Protein AF-A0A136LEQ3-F1 (afdb_monomer_lite)

Foldseek 3Di:
DEAEAADDDPPDDPVRNVVRVVVVVVCVVVVHLYQYEHEAAEDAPPDDDDVVLVVLLVLCPDPPSVVVCSQQRRYAYPQLQVQLVVQCVPDPDNPDSYHTNVSSNVSDDPCCRPVPDPPPPVVVPPVVPPVPPPPPPPPPDDPPDDDDDDD

Structure (mmCIF, N/CA/C/O backbone):
data_AF-A0A136LEQ3-F1
#
_entry.id   AF-A0A136LEQ3-F1
#
loop_
_atom_site.group_PDB
_atom_site.id
_atom_site.type_symbol
_atom_site.label_atom_id
_atom_site.label_alt_id
_atom_site.label_comp_id
_atom_site.label_asym_id
_atom_site.label_entity_id
_atom_site.label_seq_id
_atom_site.pdbx_PDB_ins_code
_atom_site.Cartn_x
_atom_site.Cartn_y
_atom_site.Cartn_z
_atom_site.occupancy
_atom_site.B_iso_or_equiv
_atom_site.auth_seq_id
_atom_site.auth_comp_id
_atom_site.auth_asym_id
_atom_site.auth_atom_id
_atom_site.pdbx_PDB_model_num
ATOM 1 N N . MET A 1 1 ? -11.988 -7.173 8.647 1.00 85.12 1 MET A N 1
ATOM 2 C CA . MET A 1 1 ? -11.879 -7.498 7.205 1.00 85.12 1 MET A CA 1
ATOM 3 C C . MET A 1 1 ? -11.016 -6.447 6.523 1.00 85.12 1 MET A C 1
ATOM 5 O O . MET A 1 1 ? -11.161 -5.274 6.848 1.00 85.12 1 MET A O 1
ATOM 9 N N . VAL A 1 2 ? -10.148 -6.849 5.592 1.00 87.69 2 VAL A N 1
ATOM 10 C CA . VAL A 1 2 ? -9.280 -5.938 4.826 1.00 87.69 2 VAL A CA 1
ATOM 11 C C . VAL A 1 2 ? -9.657 -5.991 3.357 1.00 87.69 2 VAL A C 1
ATOM 13 O O . VAL A 1 2 ? -9.858 -7.075 2.818 1.00 87.69 2 VAL A O 1
ATOM 16 N N . MET A 1 3 ? -9.714 -4.833 2.707 1.00 91.25 3 MET A N 1
ATOM 17 C CA . MET A 1 3 ? -9.931 -4.724 1.269 1.00 91.25 3 MET A CA 1
ATOM 18 C C . MET A 1 3 ? -8.720 -4.072 0.605 1.00 91.25 3 MET A C 1
ATOM 20 O O . MET A 1 3 ? -8.271 -3.002 1.018 1.00 91.25 3 MET A O 1
ATOM 24 N N . MET A 1 4 ? -8.225 -4.689 -0.467 1.00 90.94 4 MET A N 1
ATOM 25 C CA . MET A 1 4 ? -7.179 -4.111 -1.308 1.00 90.94 4 MET A CA 1
ATOM 26 C C . MET A 1 4 ? -7.788 -3.304 -2.456 1.00 90.94 4 MET A C 1
ATOM 28 O O . MET A 1 4 ? -8.526 -3.830 -3.293 1.00 90.94 4 MET A O 1
ATOM 32 N N . SER A 1 5 ? -7.415 -2.031 -2.521 1.00 91.38 5 SER A N 1
ATOM 33 C CA . SER A 1 5 ? -7.792 -1.091 -3.572 1.00 91.38 5 SER A CA 1
ATOM 34 C C . SER A 1 5 ? -6.558 -0.399 -4.158 1.00 91.38 5 SER A C 1
ATOM 36 O O . SER A 1 5 ? -5.422 -0.655 -3.753 1.00 91.38 5 SER A O 1
ATOM 38 N N . SER A 1 6 ? -6.765 0.472 -5.144 1.00 89.62 6 SER A N 1
ATOM 39 C CA . SER A 1 6 ? -5.704 1.130 -5.897 1.00 89.62 6 SER A CA 1
ATOM 40 C C . SER A 1 6 ? -5.670 2.640 -5.657 1.00 89.62 6 SER A C 1
ATOM 42 O O . SER A 1 6 ? -6.695 3.329 -5.618 1.00 89.62 6 SER A O 1
ATOM 44 N N . ALA A 1 7 ? -4.462 3.177 -5.485 1.00 87.31 7 ALA A N 1
ATOM 45 C CA . ALA A 1 7 ? -4.252 4.617 -5.423 1.00 87.31 7 ALA A CA 1
ATOM 46 C C . ALA A 1 7 ? -4.507 5.264 -6.796 1.00 87.31 7 ALA A C 1
ATOM 48 O O . ALA A 1 7 ? -4.105 4.729 -7.827 1.00 87.31 7 ALA A O 1
ATOM 49 N N . ARG A 1 8 ? -5.129 6.451 -6.806 1.00 84.69 8 ARG A N 1
ATOM 50 C CA . ARG A 1 8 ? -5.377 7.215 -8.034 1.00 84.69 8 ARG A CA 1
ATOM 51 C C . ARG A 1 8 ? -4.050 7.644 -8.652 1.00 84.69 8 ARG A C 1
ATOM 53 O O . ARG A 1 8 ? -3.416 8.585 -8.175 1.00 84.69 8 ARG A O 1
ATOM 60 N N . ALA A 1 9 ? -3.651 6.943 -9.703 1.00 82.88 9 ALA A N 1
ATOM 61 C CA . ALA A 1 9 ? -2.406 7.167 -10.407 1.00 82.88 9 ALA A CA 1
ATOM 62 C C . ALA A 1 9 ? -2.678 7.479 -11.880 1.00 82.88 9 ALA A C 1
ATOM 64 O O . ALA A 1 9 ? -3.475 6.770 -12.489 1.00 82.88 9 ALA A O 1
ATOM 65 N N . PRO 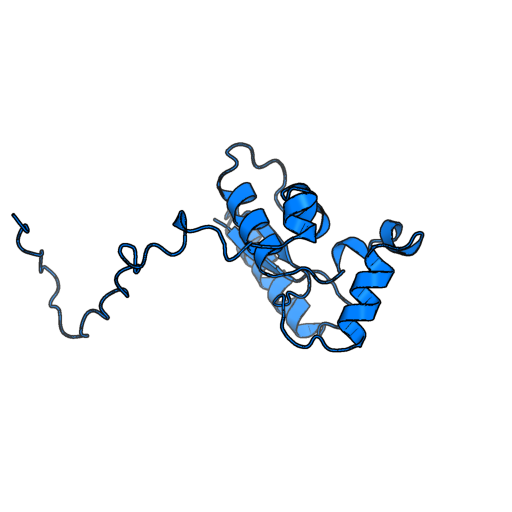A 1 10 ? -2.012 8.480 -12.481 1.00 79.62 10 PRO A N 1
ATOM 66 C CA . PRO A 1 10 ? -2.270 8.852 -13.873 1.00 79.62 10 PRO A CA 1
ATOM 67 C C . PRO A 1 10 ? -1.852 7.767 -14.879 1.00 79.62 10 PRO A C 1
ATOM 69 O O . PRO A 1 10 ? -2.301 7.777 -16.014 1.00 79.62 10 PRO A O 1
ATOM 72 N N . TRP A 1 11 ? -1.012 6.818 -14.466 1.00 79.75 11 TRP A N 1
ATOM 73 C CA . TRP A 1 11 ? -0.540 5.698 -15.285 1.00 79.75 11 TRP A CA 1
ATOM 74 C C . TRP A 1 11 ? -1.348 4.403 -15.088 1.00 79.75 11 TRP A C 1
ATOM 76 O O . TRP A 1 11 ? -0.965 3.363 -15.621 1.00 79.75 11 TRP A O 1
ATOM 86 N N . ILE A 1 12 ? -2.416 4.427 -14.284 1.00 83.44 12 ILE A N 1
ATOM 87 C CA . ILE A 1 12 ? -3.341 3.298 -14.125 1.00 83.44 12 ILE A CA 1
ATOM 88 C C . ILE A 1 12 ? -4.615 3.620 -14.919 1.00 83.44 12 ILE A C 1
ATOM 90 O O . ILE A 1 12 ? -5.119 4.737 -14.789 1.00 83.44 12 ILE A O 1
ATOM 94 N N . PRO A 1 13 ? -5.158 2.675 -15.712 1.00 87.69 13 PRO A N 1
ATOM 95 C CA . PRO A 1 13 ? -6.390 2.898 -16.463 1.00 87.69 13 PRO A CA 1
ATOM 96 C C . PRO A 1 13 ? -7.544 3.365 -15.567 1.00 87.69 13 PRO A C 1
ATOM 98 O O . PRO A 1 13 ? -7.775 2.811 -14.488 1.00 87.69 13 PRO A O 1
ATOM 101 N N . GLY A 1 14 ? -8.288 4.373 -16.027 1.00 88.75 14 GLY A N 1
ATOM 102 C CA . GLY A 1 14 ? -9.408 4.951 -15.280 1.00 88.75 14 GLY A CA 1
ATOM 103 C C . GLY A 1 14 ? -10.503 3.932 -14.967 1.00 88.75 14 GLY A C 1
ATOM 104 O O . GLY A 1 14 ? -11.013 3.923 -13.850 1.00 88.75 14 GLY A O 1
ATOM 105 N N . ASP A 1 15 ? -10.791 3.023 -15.900 1.00 91.44 15 ASP A N 1
ATOM 106 C CA . ASP A 1 15 ? -11.804 1.975 -15.723 1.00 91.44 15 ASP A CA 1
ATOM 107 C C . ASP A 1 15 ? -11.426 0.990 -14.615 1.00 91.44 15 ASP A C 1
ATOM 109 O O . ASP A 1 15 ? -12.264 0.608 -13.799 1.00 91.44 15 ASP A O 1
ATOM 113 N N . TYR A 1 16 ? -10.137 0.657 -14.508 1.00 89.06 16 TYR A N 1
ATOM 114 C CA . TYR A 1 16 ? -9.626 -0.171 -13.418 1.00 89.06 16 TYR A CA 1
ATOM 115 C C . TYR A 1 16 ? -9.790 0.527 -12.060 1.00 89.06 16 TYR A C 1
ATOM 117 O O . TYR A 1 16 ? -10.226 -0.092 -11.086 1.00 89.06 16 TYR A O 1
ATOM 125 N N . LEU A 1 17 ? -9.482 1.827 -11.984 1.00 91.19 17 LEU A N 1
ATOM 126 C CA . LEU A 1 17 ? -9.688 2.610 -10.761 1.00 91.19 17 LEU A CA 1
ATOM 127 C C . LEU A 1 17 ? -11.175 2.722 -10.409 1.00 91.19 17 LEU A C 1
ATOM 129 O O . LEU A 1 17 ? -11.537 2.569 -9.243 1.00 91.19 17 LEU A O 1
ATOM 133 N N . LYS A 1 18 ? -12.032 2.941 -11.411 1.00 93.56 18 LYS A N 1
ATOM 134 C CA . LYS A 1 18 ? -13.484 3.030 -11.245 1.00 93.56 18 LYS A CA 1
ATOM 135 C C . LYS A 1 18 ? -14.047 1.734 -10.667 1.00 93.56 18 LYS A C 1
ATOM 137 O O . LYS A 1 18 ? -14.734 1.799 -9.655 1.00 93.56 18 LYS A O 1
ATOM 142 N N . ALA A 1 19 ? -13.673 0.582 -11.223 1.00 93.50 19 ALA A N 1
ATOM 143 C CA . ALA A 1 19 ? -14.101 -0.722 -10.717 1.00 93.50 19 ALA A CA 1
ATOM 144 C C . ALA A 1 19 ? -13.663 -0.956 -9.258 1.00 93.50 19 ALA A C 1
ATOM 146 O O . ALA A 1 19 ? -14.439 -1.442 -8.434 1.00 93.50 19 ALA A O 1
ATOM 147 N N . LYS A 1 20 ? -12.432 -0.563 -8.894 1.00 93.31 20 LYS A N 1
ATOM 148 C CA . LYS A 1 20 ? -11.954 -0.671 -7.505 1.00 93.31 20 LYS A CA 1
ATOM 149 C C . LYS A 1 20 ? -12.725 0.242 -6.549 1.00 93.31 20 LYS A C 1
ATOM 151 O O . LYS A 1 20 ? -13.057 -0.193 -5.450 1.00 93.31 20 LYS A O 1
ATOM 156 N N . TYR A 1 21 ? -13.045 1.468 -6.955 1.00 93.12 21 TYR A N 1
ATOM 157 C CA . TYR A 1 21 ? -13.824 2.401 -6.131 1.00 93.12 21 TYR A CA 1
ATOM 158 C C . TYR A 1 21 ? -15.300 2.029 -6.035 1.00 93.12 21 TYR A C 1
ATOM 160 O O . TYR A 1 21 ? -15.909 2.232 -4.988 1.00 93.12 21 TYR A O 1
ATOM 168 N N . GLU A 1 22 ? -15.866 1.439 -7.081 1.00 94.44 22 GLU A N 1
ATOM 169 C CA . GLU A 1 22 ? -17.219 0.894 -7.040 1.00 94.44 22 GLU A CA 1
ATOM 170 C C . GLU A 1 22 ? -17.319 -0.253 -6.031 1.00 94.44 22 GLU A C 1
ATOM 172 O O . GLU A 1 22 ? -18.239 -0.268 -5.216 1.00 94.44 22 GLU A O 1
ATOM 177 N N . ALA A 1 23 ? -16.322 -1.141 -5.987 1.00 92.44 23 ALA A N 1
ATOM 178 C CA . ALA A 1 23 ? -16.247 -2.183 -4.968 1.00 92.44 23 ALA A CA 1
ATOM 179 C C . ALA A 1 23 ? -16.091 -1.607 -3.544 1.00 92.44 23 ALA A C 1
ATOM 181 O O . ALA A 1 23 ? -16.730 -2.100 -2.616 1.00 92.44 23 ALA A O 1
ATOM 182 N N . GLU A 1 24 ? -15.302 -0.540 -3.354 1.00 93.31 24 GLU A N 1
ATOM 183 C CA . GLU A 1 24 ? -15.219 0.152 -2.054 1.00 93.31 24 GLU A CA 1
ATOM 184 C C . GLU A 1 24 ? -16.587 0.711 -1.633 1.00 93.31 24 GLU A C 1
ATOM 186 O O . GLU A 1 24 ? -17.021 0.534 -0.494 1.00 93.31 24 GLU A O 1
ATOM 191 N N . HIS A 1 25 ? -17.287 1.364 -2.565 1.00 93.00 25 HIS A N 1
ATOM 192 C CA . HIS A 1 25 ? -18.615 1.917 -2.324 1.00 93.00 25 HIS A CA 1
ATOM 193 C C . HIS A 1 25 ? -19.643 0.812 -2.046 1.00 93.00 25 HIS A C 1
ATOM 195 O O . HIS A 1 25 ? -20.529 0.980 -1.207 1.00 93.00 25 HIS A O 1
ATOM 201 N N . TYR A 1 26 ? -19.529 -0.328 -2.727 1.00 93.56 26 TYR A N 1
ATOM 202 C CA . TYR A 1 26 ? -20.371 -1.491 -2.487 1.00 93.56 26 TYR A CA 1
ATOM 203 C C . TYR A 1 26 ? -20.192 -2.016 -1.059 1.00 93.56 26 TYR A C 1
ATOM 205 O O . TYR A 1 26 ? -21.188 -2.163 -0.354 1.00 93.56 26 TYR A O 1
ATOM 213 N N . LEU A 1 27 ? -18.947 -2.196 -0.593 1.00 91.38 27 LEU A N 1
ATOM 214 C CA . LEU A 1 27 ? -18.662 -2.612 0.788 1.00 91.38 27 LEU A CA 1
ATOM 215 C C . LEU A 1 27 ? -19.221 -1.632 1.827 1.00 91.38 27 LEU A C 1
ATOM 217 O O . LEU A 1 27 ? -19.788 -2.057 2.835 1.00 91.38 27 LEU A O 1
ATOM 221 N N . ALA A 1 28 ? -19.102 -0.329 1.564 1.00 90.00 28 ALA A N 1
ATOM 222 C CA . ALA A 1 28 ? -19.679 0.695 2.427 1.00 90.00 28 ALA A CA 1
ATOM 223 C C . ALA A 1 28 ? -21.216 0.607 2.472 1.00 90.00 28 ALA A C 1
ATOM 225 O O . ALA A 1 28 ? -21.808 0.739 3.542 1.00 90.00 28 ALA A O 1
ATOM 226 N N . ARG A 1 29 ? -21.866 0.338 1.329 1.00 91.50 29 ARG A N 1
ATOM 227 C CA . ARG A 1 29 ? -23.331 0.234 1.217 1.00 91.50 29 ARG A CA 1
ATOM 228 C C . ARG A 1 29 ? -23.898 -0.967 1.972 1.00 91.50 29 ARG A C 1
ATOM 230 O O . ARG A 1 29 ? -24.957 -0.845 2.575 1.00 91.50 29 ARG A O 1
ATOM 237 N N . ILE A 1 30 ? -23.196 -2.098 1.972 1.00 93.75 30 ILE A N 1
ATOM 238 C CA . ILE A 1 30 ? -23.602 -3.296 2.728 1.00 93.75 30 ILE A CA 1
ATOM 239 C C . ILE A 1 30 ? -23.251 -3.213 4.226 1.00 93.75 30 ILE A C 1
ATOM 241 O O . ILE A 1 30 ? -23.420 -4.187 4.952 1.00 93.75 30 ILE A O 1
ATOM 245 N N . GLY A 1 31 ? -22.755 -2.064 4.703 1.00 87.94 31 GLY A N 1
ATOM 246 C CA . GLY A 1 31 ? -22.479 -1.819 6.120 1.00 87.94 31 GLY A CA 1
ATOM 247 C C . GLY A 1 31 ? -21.247 -2.545 6.668 1.00 87.94 31 GLY A C 1
ATOM 248 O O . GLY A 1 31 ? -21.038 -2.565 7.884 1.00 87.94 31 GLY A O 1
ATOM 249 N N . LEU A 1 32 ? -20.406 -3.130 5.807 1.00 87.38 32 LEU A N 1
ATOM 250 C CA . LEU A 1 32 ? -19.193 -3.810 6.249 1.00 87.38 32 LEU A CA 1
ATOM 251 C C . LEU A 1 32 ? -18.127 -2.789 6.657 1.00 87.38 32 LEU A C 1
ATOM 253 O O . LEU A 1 32 ? -17.633 -1.999 5.852 1.00 87.38 32 LEU A O 1
ATOM 257 N N . LYS A 1 33 ? -17.707 -2.852 7.924 1.00 86.06 33 LYS A N 1
ATOM 258 C CA . LYS A 1 33 ? -16.551 -2.102 8.429 1.00 86.06 33 LYS A CA 1
ATOM 259 C C . LYS A 1 33 ? -15.263 -2.775 7.946 1.00 86.06 33 LYS A C 1
ATOM 261 O O . LYS A 1 33 ? -14.688 -3.620 8.634 1.00 86.06 33 LYS A O 1
ATOM 266 N N . SER A 1 34 ? -14.835 -2.435 6.733 1.00 87.62 34 SER A N 1
ATOM 267 C CA . SER A 1 34 ? -13.584 -2.923 6.145 1.00 87.62 34 SER A CA 1
ATOM 268 C C . SER A 1 34 ? -12.464 -1.890 6.231 1.00 87.62 34 SER A C 1
ATOM 270 O O . SER A 1 34 ? -12.679 -0.711 5.951 1.00 87.62 34 SER A O 1
ATOM 272 N N . THR A 1 35 ? -11.251 -2.349 6.521 1.00 90.88 35 THR A N 1
ATOM 273 C CA . THR A 1 35 ? -10.031 -1.548 6.397 1.00 90.88 35 THR A CA 1
ATOM 274 C C . THR A 1 35 ? -9.617 -1.507 4.929 1.00 90.88 35 THR A C 1
ATOM 276 O O . THR A 1 35 ? -9.245 -2.537 4.363 1.00 90.88 35 THR A O 1
ATOM 279 N N . ILE A 1 36 ? -9.690 -0.341 4.291 1.00 92.44 36 ILE A N 1
ATOM 280 C CA . ILE A 1 36 ? -9.380 -0.188 2.866 1.00 92.44 36 ILE A CA 1
ATOM 281 C C . ILE A 1 36 ? -7.918 0.220 2.711 1.00 92.44 36 ILE A C 1
ATOM 283 O O . ILE A 1 36 ? -7.487 1.270 3.190 1.00 92.44 36 ILE A O 1
ATOM 287 N N . ILE A 1 37 ? -7.149 -0.586 1.990 1.00 92.44 37 ILE A N 1
ATOM 288 C CA . ILE A 1 37 ? -5.745 -0.313 1.694 1.00 92.44 37 ILE A CA 1
ATOM 289 C C . ILE A 1 37 ? -5.643 0.096 0.229 1.00 92.44 37 ILE A C 1
ATOM 291 O O . ILE A 1 37 ? -5.712 -0.738 -0.671 1.00 92.44 37 ILE A O 1
ATOM 295 N N . ARG A 1 38 ? -5.468 1.397 -0.018 1.00 91.56 38 ARG A N 1
ATOM 296 C CA . ARG A 1 38 ? -5.231 1.958 -1.354 1.00 91.56 38 ARG A CA 1
ATOM 297 C C . ARG A 1 38 ? -3.743 1.882 -1.666 1.00 91.56 38 ARG A C 1
ATOM 299 O O . ARG A 1 38 ? -2.982 2.829 -1.434 1.00 91.56 38 ARG A O 1
ATOM 306 N N . ALA A 1 39 ? -3.325 0.721 -2.156 1.00 84.75 39 ALA A N 1
ATOM 307 C CA . ALA A 1 39 ? -1.935 0.461 -2.487 1.00 84.75 39 ALA A CA 1
ATOM 308 C C . ALA A 1 39 ? -1.552 1.135 -3.823 1.00 84.75 39 ALA A C 1
ATOM 310 O O . ALA A 1 39 ? -2.347 1.146 -4.771 1.00 84.75 39 ALA A O 1
ATOM 311 N N . PRO A 1 40 ? -0.344 1.722 -3.921 1.00 84.06 40 PRO A N 1
ATOM 312 C CA . PRO A 1 40 ? 0.211 2.157 -5.196 1.00 84.06 40 PRO A CA 1
ATOM 313 C C . PRO A 1 40 ? 0.707 0.934 -5.981 1.00 84.06 40 PRO A C 1
ATOM 315 O O . PRO A 1 40 ? 0.626 -0.198 -5.506 1.00 84.06 40 PRO A O 1
ATOM 318 N N . ILE A 1 41 ? 1.283 1.162 -7.163 1.00 84.75 41 ILE A N 1
ATOM 319 C CA . ILE A 1 41 ? 1.941 0.090 -7.919 1.00 84.75 41 ILE A CA 1
ATOM 320 C C . ILE A 1 41 ? 2.989 -0.601 -7.046 1.00 84.75 41 ILE A C 1
ATOM 322 O O . ILE A 1 41 ? 3.884 0.047 -6.489 1.00 84.75 41 ILE A O 1
ATOM 326 N N . ALA A 1 42 ? 2.855 -1.920 -6.947 1.00 86.44 42 ALA A N 1
ATOM 327 C CA . ALA A 1 42 ? 3.783 -2.774 -6.240 1.00 86.44 42 ALA A CA 1
ATOM 328 C C . ALA A 1 42 ? 4.899 -3.247 -7.182 1.00 86.44 42 ALA A C 1
ATOM 330 O O . ALA A 1 42 ? 4.668 -3.437 -8.374 1.00 86.44 42 ALA A O 1
ATOM 331 N N . TYR A 1 43 ? 6.106 -3.442 -6.659 1.00 83.19 43 TYR A N 1
ATOM 332 C CA . TYR A 1 43 ? 7.201 -4.071 -7.401 1.00 83.19 43 TYR A CA 1
ATOM 333 C C . TYR A 1 43 ? 7.961 -5.067 -6.521 1.00 83.19 43 TYR A C 1
ATOM 335 O O . TYR A 1 43 ? 8.023 -4.910 -5.298 1.00 83.19 43 TYR A O 1
ATOM 343 N N . VAL A 1 44 ? 8.594 -6.064 -7.134 1.00 83.00 44 VAL A N 1
ATOM 344 C CA . VAL A 1 44 ? 9.467 -7.009 -6.428 1.00 83.00 44 VAL A CA 1
ATOM 345 C C . VAL A 1 44 ? 10.893 -6.451 -6.372 1.00 83.00 44 VAL A C 1
ATOM 347 O O . VAL A 1 44 ? 11.401 -5.855 -7.328 1.00 83.00 44 VAL A O 1
ATOM 350 N N . ARG A 1 45 ? 11.554 -6.554 -5.214 1.00 76.06 45 ARG A N 1
ATOM 351 C CA . ARG A 1 45 ? 12.959 -6.137 -5.077 1.00 76.06 45 ARG A CA 1
ATOM 352 C C . ARG A 1 45 ? 13.859 -7.156 -5.779 1.00 76.06 45 ARG A C 1
ATOM 354 O O . ARG A 1 45 ? 13.659 -8.345 -5.611 1.00 76.06 45 ARG A O 1
ATOM 361 N N . GLY A 1 46 ? 14.856 -6.684 -6.526 1.00 74.19 46 GLY A N 1
ATOM 362 C CA . GLY A 1 46 ? 15.768 -7.543 -7.294 1.00 74.19 46 GLY A CA 1
ATOM 363 C C . GLY A 1 46 ? 15.332 -7.785 -8.741 1.00 74.19 46 GLY A C 1
ATOM 364 O O . GLY A 1 46 ? 16.178 -8.056 -9.582 1.00 74.19 46 GLY A O 1
ATOM 365 N N . GLU A 1 47 ? 14.054 -7.582 -9.066 1.00 77.00 47 GLU A N 1
ATOM 366 C CA . GLU A 1 47 ? 13.551 -7.728 -10.434 1.00 77.00 47 GLU A CA 1
ATOM 367 C C . GLU A 1 47 ? 13.851 -6.479 -11.296 1.00 77.00 47 GLU A C 1
ATOM 369 O O . GLU A 1 47 ? 13.824 -5.344 -10.782 1.00 77.00 47 GLU A O 1
ATOM 374 N N . PRO A 1 48 ? 14.142 -6.634 -12.607 1.00 69.69 48 PRO A N 1
ATOM 375 C CA . PRO A 1 48 ? 14.311 -5.509 -13.522 1.00 69.69 48 PRO A CA 1
ATOM 376 C C . PRO A 1 48 ? 13.046 -4.642 -13.588 1.00 69.69 48 PRO A C 1
ATOM 378 O O . PRO A 1 48 ? 12.052 -4.950 -14.238 1.00 69.69 48 PRO A O 1
ATOM 381 N N . ARG A 1 49 ? 13.095 -3.489 -12.916 1.00 69.69 49 ARG A N 1
ATOM 382 C CA . ARG A 1 49 ? 12.020 -2.490 -12.963 1.00 69.69 49 ARG A CA 1
ATOM 383 C C . ARG A 1 49 ? 12.045 -1.739 -14.288 1.00 69.69 49 ARG A C 1
ATOM 385 O O . ARG A 1 49 ? 13.107 -1.265 -14.696 1.00 69.69 49 ARG A O 1
ATOM 392 N N . ARG A 1 50 ? 10.865 -1.495 -14.870 1.00 75.00 50 ARG A N 1
ATOM 393 C CA . ARG A 1 50 ? 10.716 -0.552 -15.990 1.00 75.00 50 ARG A CA 1
ATOM 394 C C . ARG A 1 50 ? 11.293 0.824 -15.605 1.00 75.00 50 ARG A C 1
ATOM 396 O O . ARG A 1 50 ? 11.088 1.267 -14.467 1.00 75.00 50 ARG A O 1
ATOM 403 N N . PRO A 1 51 ? 11.977 1.525 -16.525 1.00 70.19 51 PRO A N 1
ATOM 404 C CA . PRO A 1 51 ? 12.677 2.780 -16.230 1.00 70.19 51 PRO A CA 1
ATOM 405 C C . PRO A 1 51 ? 11.742 3.866 -15.677 1.00 70.19 51 PRO A C 1
ATOM 407 O O . PRO A 1 51 ? 12.116 4.588 -14.753 1.00 70.19 51 PRO A O 1
ATOM 410 N N . LEU A 1 52 ? 10.488 3.906 -16.140 1.00 71.50 52 LEU A N 1
ATOM 411 C CA . LEU A 1 52 ? 9.462 4.823 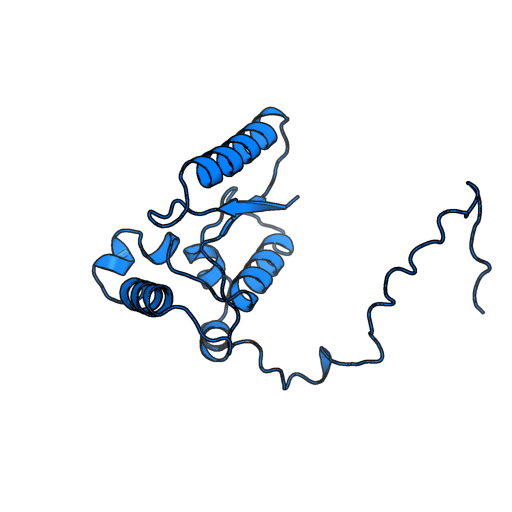-15.632 1.00 71.50 52 LEU A CA 1
ATOM 412 C C . LEU A 1 52 ? 9.219 4.662 -14.122 1.00 71.50 52 LEU A C 1
ATOM 414 O O . LEU A 1 52 ? 9.137 5.652 -13.400 1.00 71.50 52 LEU A O 1
ATOM 418 N N . TYR A 1 53 ? 9.176 3.430 -13.606 1.00 69.12 53 TYR A N 1
ATOM 419 C CA . TYR A 1 53 ? 8.962 3.198 -12.173 1.00 69.12 53 TYR A CA 1
ATOM 420 C C . TYR A 1 53 ? 10.149 3.652 -11.323 1.00 69.12 53 TYR A C 1
ATOM 422 O O . TYR A 1 53 ? 9.953 4.099 -10.191 1.00 69.12 53 TYR A O 1
ATOM 430 N N . ARG A 1 54 ? 11.373 3.583 -11.866 1.00 70.38 54 ARG A N 1
ATOM 431 C CA . ARG A 1 54 ? 12.571 4.110 -11.196 1.00 70.38 54 ARG A CA 1
ATOM 432 C C . ARG A 1 54 ? 12.486 5.628 -11.067 1.00 70.38 54 ARG A C 1
ATOM 434 O O . ARG A 1 54 ? 12.657 6.132 -9.958 1.00 70.38 54 ARG A O 1
ATOM 441 N N . LEU A 1 55 ? 12.118 6.323 -12.144 1.00 70.56 55 LEU A N 1
ATOM 442 C CA . LEU A 1 55 ? 11.935 7.776 -12.132 1.00 70.56 55 LEU A CA 1
ATOM 443 C C . LEU A 1 55 ? 10.866 8.196 -11.120 1.00 70.56 55 LEU A C 1
ATOM 445 O O . LEU A 1 55 ? 11.152 8.997 -10.237 1.00 70.56 55 LEU A O 1
ATOM 449 N N . VA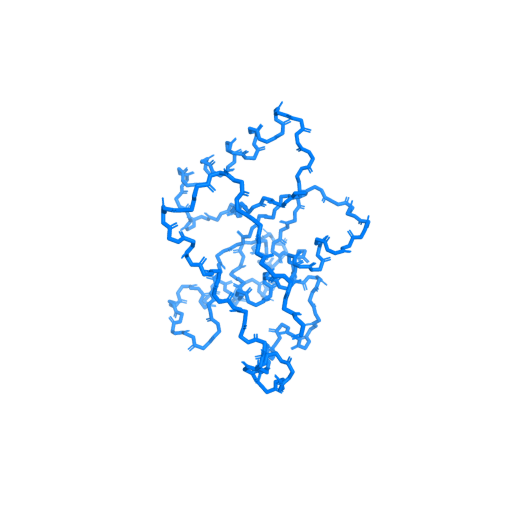L A 1 56 ? 9.671 7.600 -11.157 1.00 69.19 56 VAL A N 1
ATOM 450 C CA . VAL A 1 56 ? 8.587 7.960 -10.222 1.00 69.19 56 VAL A CA 1
ATOM 451 C C . VAL A 1 56 ? 8.978 7.694 -8.764 1.00 69.19 56 VAL A C 1
ATOM 453 O O . VAL A 1 56 ? 8.654 8.489 -7.880 1.00 69.19 56 VAL A O 1
ATOM 456 N N . SER A 1 57 ? 9.707 6.607 -8.490 1.00 65.81 57 SER A N 1
ATOM 457 C CA . SER A 1 57 ? 10.205 6.332 -7.137 1.00 65.81 57 SER A CA 1
ATOM 458 C C . SER A 1 57 ? 11.218 7.378 -6.653 1.00 65.81 57 SER A C 1
ATOM 460 O O . SER A 1 57 ? 11.223 7.716 -5.469 1.00 65.81 57 SER A O 1
ATOM 462 N N . LEU A 1 58 ? 12.023 7.927 -7.568 1.00 68.81 58 LEU A N 1
ATOM 463 C CA . LEU A 1 58 ? 12.990 8.984 -7.289 1.00 68.81 58 LEU A CA 1
ATOM 464 C C . LEU A 1 58 ? 12.276 10.322 -7.043 1.00 68.81 58 LEU A C 1
ATOM 466 O O . LEU A 1 58 ? 12.491 10.956 -6.011 1.00 68.81 58 LEU A O 1
ATOM 470 N N . PHE A 1 59 ? 11.342 10.695 -7.924 1.00 64.75 59 PHE A N 1
ATOM 471 C CA . PHE A 1 59 ? 10.539 11.917 -7.797 1.00 64.75 59 PHE A CA 1
ATOM 472 C C . PHE A 1 59 ? 9.642 11.916 -6.553 1.00 64.75 59 PHE A C 1
ATOM 474 O O . PHE A 1 59 ? 9.398 12.969 -5.970 1.00 64.75 59 PHE A O 1
ATOM 481 N N . GLY A 1 60 ? 9.206 10.746 -6.076 1.00 62.84 60 GLY A N 1
ATOM 482 C CA . GLY A 1 60 ? 8.470 10.626 -4.814 1.00 62.84 60 GLY A CA 1
ATOM 483 C C . GLY A 1 60 ? 9.274 11.015 -3.563 1.00 62.84 60 GLY A C 1
ATOM 484 O O . GLY A 1 60 ? 8.664 11.303 -2.529 1.00 62.84 60 GLY A O 1
ATOM 485 N N . ASN A 1 61 ? 10.611 11.041 -3.646 1.00 65.25 61 ASN A N 1
ATOM 486 C CA . ASN A 1 61 ? 11.513 11.390 -2.542 1.00 65.25 61 ASN A CA 1
ATOM 487 C C . ASN A 1 61 ? 12.091 12.814 -2.641 1.00 65.25 61 ASN A C 1
ATOM 489 O O . ASN A 1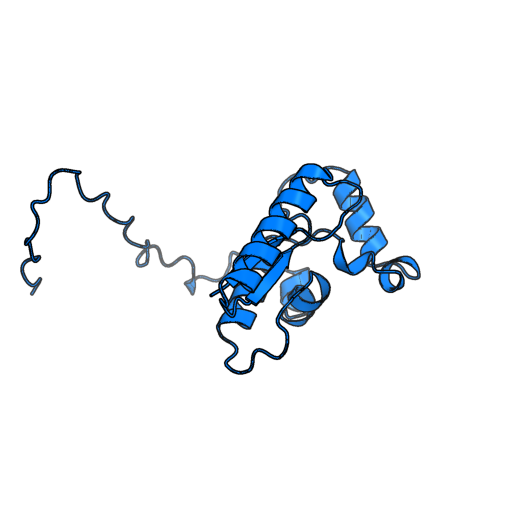 61 ? 12.628 13.302 -1.649 1.00 65.25 61 ASN A O 1
ATOM 493 N N . ILE A 1 62 ? 11.969 13.488 -3.790 1.00 70.94 62 ILE A N 1
ATOM 494 C CA . ILE A 1 62 ? 12.539 14.824 -4.027 1.00 70.94 62 ILE A CA 1
ATOM 495 C C . ILE A 1 62 ? 11.470 15.906 -3.735 1.00 70.94 62 ILE A C 1
ATOM 497 O O . ILE A 1 62 ? 10.370 15.848 -4.297 1.00 70.94 62 ILE A O 1
ATOM 501 N N . PRO A 1 63 ? 11.728 16.889 -2.848 1.00 59.38 63 PRO A N 1
ATOM 502 C CA . PRO A 1 63 ? 10.880 18.082 -2.717 1.00 59.38 63 PRO A CA 1
ATOM 503 C C . PRO A 1 63 ? 10.927 18.913 -4.015 1.00 59.38 63 PRO A C 1
ATOM 505 O O . PRO A 1 63 ? 12.002 18.997 -4.605 1.00 59.38 63 PRO A O 1
ATOM 508 N N . PRO A 1 64 ? 9.831 19.544 -4.488 1.00 68.31 64 PRO A N 1
ATOM 509 C CA . PRO A 1 64 ? 8.516 19.736 -3.852 1.00 68.31 64 PRO A CA 1
ATOM 510 C C . PRO A 1 64 ? 7.481 18.636 -4.158 1.00 68.31 64 PRO A C 1
ATOM 512 O O . PRO A 1 64 ? 6.420 18.582 -3.531 1.00 68.31 64 PRO A O 1
ATOM 515 N N . PHE A 1 65 ? 7.767 17.732 -5.098 1.00 63.06 65 PHE A N 1
ATOM 516 C CA . PHE A 1 65 ? 6.817 16.714 -5.563 1.00 63.06 65 PHE A CA 1
ATOM 517 C C . PHE A 1 65 ? 6.395 15.732 -4.460 1.00 63.06 65 PHE A C 1
ATOM 519 O O . PHE A 1 65 ? 5.243 15.292 -4.417 1.00 63.06 65 PHE A O 1
ATOM 526 N N . SER A 1 66 ? 7.286 15.436 -3.511 1.00 60.97 66 SER A N 1
ATOM 527 C CA . SER A 1 66 ? 6.967 14.608 -2.342 1.00 60.97 66 SER A CA 1
ATOM 528 C C . SER A 1 66 ? 5.858 15.200 -1.450 1.00 60.97 66 SER A C 1
ATOM 530 O O . SER A 1 66 ? 5.125 14.431 -0.816 1.00 60.97 66 SER A O 1
ATOM 532 N N . TRP A 1 67 ? 5.691 16.531 -1.437 1.00 64.75 67 TRP A N 1
ATOM 533 C CA . TRP A 1 67 ? 4.662 17.243 -0.666 1.00 64.75 67 TRP A CA 1
ATOM 534 C C . TRP A 1 67 ? 3.331 17.348 -1.424 1.00 64.75 67 TRP A C 1
ATOM 536 O O . TRP A 1 67 ? 2.272 17.142 -0.833 1.00 64.75 67 TRP A O 1
ATOM 546 N N . LEU A 1 68 ? 3.385 17.524 -2.747 1.00 67.25 68 LEU A N 1
ATOM 547 C CA . LEU A 1 68 ? 2.232 17.615 -3.664 1.00 67.25 68 LEU A CA 1
ATOM 548 C C . LEU A 1 68 ? 1.439 16.299 -3.840 1.00 67.25 68 LEU A C 1
ATOM 550 O O . LEU A 1 68 ? 0.649 16.149 -4.765 1.00 67.25 68 LEU A O 1
ATOM 554 N N . GLY A 1 69 ? 1.630 15.313 -2.961 1.00 65.50 69 GLY A N 1
ATOM 555 C CA . GLY A 1 69 ? 0.848 14.075 -2.956 1.00 65.50 69 GLY A CA 1
ATOM 556 C C . GLY A 1 69 ? 1.407 12.949 -3.826 1.00 65.50 69 GLY A C 1
ATOM 557 O O . GLY A 1 69 ? 0.900 11.828 -3.733 1.00 65.50 69 GLY A O 1
ATOM 558 N N . LEU A 1 70 ? 2.504 13.166 -4.565 1.00 70.81 70 LEU A N 1
ATOM 559 C CA . LEU A 1 70 ? 3.157 12.111 -5.358 1.00 70.81 70 LEU A CA 1
ATOM 560 C C . LEU A 1 70 ? 3.590 10.926 -4.480 1.00 70.81 70 LEU A C 1
ATOM 562 O O . LEU A 1 70 ? 3.542 9.773 -4.901 1.00 70.81 70 LEU A O 1
ATOM 566 N N . ARG A 1 71 ? 3.908 11.181 -3.204 1.00 72.25 71 ARG A N 1
ATOM 567 C CA . ARG A 1 71 ? 4.263 10.147 -2.222 1.00 72.25 71 ARG A CA 1
ATOM 568 C C . ARG A 1 71 ? 3.133 9.140 -1.954 1.00 72.25 71 ARG A C 1
ATOM 570 O O . ARG A 1 71 ? 3.423 8.009 -1.562 1.00 72.25 71 ARG A O 1
ATOM 577 N N . ARG A 1 72 ? 1.862 9.502 -2.180 1.00 75.81 72 ARG A N 1
ATOM 578 C CA . ARG A 1 72 ? 0.711 8.582 -2.044 1.00 75.81 72 ARG A CA 1
ATOM 579 C C . ARG A 1 72 ? 0.612 7.587 -3.200 1.00 75.81 72 ARG A C 1
ATOM 581 O O . ARG A 1 72 ? 0.055 6.512 -3.018 1.00 75.81 72 ARG A O 1
ATOM 588 N N . VAL A 1 73 ? 1.161 7.951 -4.356 1.00 77.00 73 VAL A N 1
ATOM 589 C CA . VAL A 1 73 ? 1.050 7.200 -5.613 1.00 77.00 73 VAL A CA 1
ATOM 590 C C . VAL A 1 73 ? 2.378 6.530 -5.990 1.00 77.00 73 VAL A C 1
ATOM 592 O O . VAL A 1 73 ? 2.405 5.586 -6.773 1.00 77.00 73 VAL A O 1
ATOM 595 N N . ALA A 1 74 ? 3.487 6.988 -5.404 1.00 78.94 74 ALA A N 1
ATOM 596 C CA . ALA A 1 74 ? 4.820 6.471 -5.668 1.00 78.94 74 ALA A CA 1
ATOM 597 C C . ALA A 1 74 ? 4.902 4.952 -5.416 1.00 78.94 74 ALA A C 1
ATOM 599 O O . ALA A 1 74 ? 4.441 4.507 -4.354 1.00 78.94 74 ALA A O 1
ATOM 600 N N . PRO A 1 75 ? 5.530 4.186 -6.333 1.00 82.62 75 PRO A N 1
ATOM 601 C CA . PRO A 1 75 ? 5.647 2.740 -6.226 1.00 82.62 75 PRO A CA 1
ATOM 602 C C . PRO A 1 75 ? 6.217 2.286 -4.882 1.00 82.62 75 PRO A C 1
ATOM 604 O O . PRO A 1 75 ? 7.066 2.957 -4.279 1.00 82.62 75 PRO A O 1
ATOM 607 N N . LEU A 1 76 ? 5.751 1.131 -4.419 1.00 86.06 76 LEU A N 1
ATOM 608 C CA . LEU A 1 76 ? 6.191 0.508 -3.176 1.00 86.06 76 LEU A CA 1
ATOM 609 C C . LEU A 1 76 ? 6.636 -0.927 -3.428 1.00 86.06 76 LEU A C 1
ATOM 611 O O . LEU A 1 76 ? 6.051 -1.605 -4.267 1.00 86.06 76 LEU A O 1
ATOM 615 N N . PRO A 1 77 ? 7.649 -1.421 -2.707 1.00 87.12 77 PRO A N 1
ATOM 616 C CA . PRO A 1 77 ? 8.020 -2.808 -2.845 1.00 87.12 77 PRO A CA 1
ATOM 617 C C . PRO A 1 77 ? 7.002 -3.700 -2.113 1.00 87.12 77 PRO A C 1
ATOM 619 O O . PRO A 1 77 ? 6.440 -3.299 -1.085 1.00 87.12 77 PRO A O 1
ATOM 622 N N . VAL A 1 78 ? 6.750 -4.897 -2.650 1.00 87.62 78 VAL A N 1
ATOM 623 C CA . VAL A 1 78 ? 5.720 -5.827 -2.142 1.00 87.62 78 VAL A CA 1
ATOM 624 C C . VAL A 1 78 ? 5.936 -6.169 -0.663 1.00 87.62 78 VAL A C 1
ATOM 626 O O . VAL A 1 78 ? 4.971 -6.193 0.095 1.00 87.62 78 VAL A O 1
ATOM 629 N N . ASP A 1 79 ? 7.186 -6.326 -0.214 1.00 87.25 79 ASP A N 1
ATOM 630 C CA . ASP A 1 79 ? 7.529 -6.612 1.188 1.00 87.25 79 ASP A CA 1
ATOM 631 C C . ASP A 1 79 ? 7.055 -5.518 2.154 1.00 87.25 79 ASP A C 1
ATOM 633 O O . ASP A 1 79 ? 6.544 -5.807 3.236 1.00 87.25 79 ASP A O 1
ATOM 637 N N . VAL A 1 80 ? 7.182 -4.251 1.754 1.00 88.81 80 VAL A N 1
ATOM 638 C CA . VAL A 1 80 ? 6.759 -3.103 2.572 1.00 88.81 80 VAL A CA 1
ATOM 639 C C . VAL A 1 80 ? 5.238 -3.021 2.626 1.00 88.81 80 VAL A C 1
ATOM 641 O O . VAL A 1 80 ? 4.685 -2.710 3.682 1.00 88.81 80 VAL A O 1
ATOM 644 N N . ILE A 1 81 ? 4.556 -3.321 1.516 1.00 90.12 81 ILE A N 1
ATOM 645 C CA . ILE A 1 81 ? 3.089 -3.375 1.475 1.00 90.12 81 ILE A CA 1
ATOM 646 C C . ILE A 1 81 ? 2.596 -4.499 2.383 1.00 90.12 81 ILE A C 1
ATOM 648 O O . ILE A 1 81 ? 1.808 -4.225 3.281 1.00 90.12 81 ILE A O 1
ATOM 652 N N . ALA A 1 82 ? 3.101 -5.721 2.204 1.00 89.81 82 ALA A N 1
ATOM 653 C CA . ALA A 1 82 ? 2.694 -6.889 2.979 1.00 89.81 82 ALA A CA 1
ATOM 654 C C . ALA A 1 82 ? 2.904 -6.673 4.483 1.00 89.81 82 ALA A C 1
ATOM 656 O O . ALA A 1 82 ? 1.978 -6.860 5.269 1.00 89.81 82 ALA A O 1
ATOM 657 N N . ARG A 1 83 ? 4.082 -6.181 4.892 1.00 89.19 83 ARG A N 1
ATOM 658 C CA . ARG A 1 83 ? 4.359 -5.890 6.306 1.00 89.19 83 ARG A CA 1
ATOM 659 C C . ARG A 1 83 ? 3.499 -4.751 6.847 1.00 89.19 83 ARG A C 1
ATOM 661 O O . ARG A 1 83 ? 3.037 -4.824 7.982 1.00 89.19 83 ARG A O 1
ATOM 668 N N . GLY A 1 84 ? 3.272 -3.709 6.047 1.00 90.00 84 GLY A N 1
ATOM 669 C CA . GLY A 1 84 ? 2.393 -2.602 6.421 1.00 90.00 84 GLY A CA 1
ATOM 670 C C . GLY A 1 84 ? 0.958 -3.077 6.648 1.00 90.00 84 GLY A C 1
ATOM 671 O O . GLY A 1 84 ? 0.378 -2.767 7.682 1.00 90.00 84 GLY A O 1
ATOM 672 N N . VAL A 1 85 ? 0.425 -3.882 5.723 1.00 90.38 85 VAL A N 1
ATOM 673 C CA . VAL A 1 85 ? -0.899 -4.514 5.828 1.00 90.38 85 VAL A CA 1
ATOM 674 C C . VAL A 1 85 ? -0.967 -5.381 7.083 1.00 90.38 85 VAL A C 1
ATOM 676 O O . VAL A 1 85 ? -1.853 -5.165 7.900 1.00 90.38 85 VAL A O 1
ATOM 679 N N . ALA A 1 86 ? 0.001 -6.281 7.284 1.00 90.69 86 ALA A N 1
ATOM 680 C 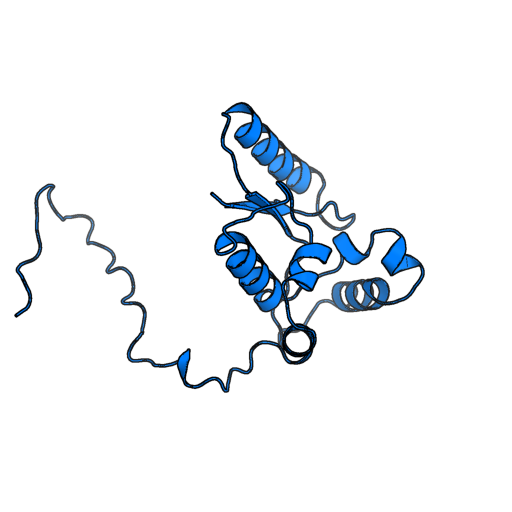CA . ALA A 1 86 ? 0.047 -7.172 8.443 1.00 90.69 86 ALA A CA 1
ATOM 681 C C . ALA A 1 86 ? 0.058 -6.400 9.775 1.00 90.69 86 ALA A C 1
ATOM 683 O O . ALA A 1 86 ? -0.687 -6.722 10.698 1.00 90.69 86 ALA A O 1
ATOM 684 N N . ARG A 1 87 ? 0.858 -5.331 9.874 1.00 90.00 87 ARG A N 1
ATOM 685 C CA . ARG A 1 87 ? 0.899 -4.481 11.074 1.00 90.00 87 ARG A CA 1
ATOM 686 C C . ARG A 1 87 ? -0.421 -3.743 11.299 1.00 90.00 87 ARG A C 1
ATOM 688 O O . ARG A 1 87 ? -0.871 -3.682 12.433 1.00 90.00 87 ARG A O 1
ATOM 695 N N . ILE A 1 88 ? -1.059 -3.235 10.243 1.00 89.62 88 ILE A N 1
ATOM 696 C CA . ILE A 1 88 ? -2.375 -2.580 10.338 1.00 89.62 88 ILE A CA 1
ATOM 697 C C . ILE A 1 88 ? -3.456 -3.572 10.784 1.00 89.62 88 ILE A C 1
ATOM 699 O O . ILE A 1 88 ? -4.332 -3.212 11.564 1.00 89.62 88 ILE A O 1
ATOM 703 N N . THR A 1 89 ? -3.406 -4.817 10.307 1.00 88.38 89 THR A N 1
ATOM 704 C CA . THR A 1 89 ? -4.393 -5.837 10.684 1.00 88.38 89 THR A CA 1
ATOM 705 C C . THR A 1 89 ? -4.245 -6.326 12.109 1.00 88.38 89 THR A C 1
ATOM 707 O O . THR A 1 89 ? -5.248 -6.657 12.732 1.00 88.38 89 THR A O 1
ATOM 710 N N . LEU A 1 90 ? -3.009 -6.383 12.605 1.00 88.12 90 LEU A N 1
ATOM 711 C CA . LEU A 1 90 ? -2.710 -6.795 13.973 1.00 88.12 90 LEU A CA 1
ATOM 712 C C . LEU A 1 90 ? -2.915 -5.660 14.983 1.00 88.12 90 LEU A C 1
ATOM 714 O O . LEU A 1 90 ? -2.990 -5.929 16.177 1.00 88.12 90 LEU A O 1
ATOM 718 N N . ASP A 1 91 ? -2.996 -4.406 14.531 1.00 86.12 91 ASP A N 1
ATOM 719 C CA . ASP A 1 91 ? -3.220 -3.260 15.407 1.00 86.12 91 ASP A CA 1
ATOM 720 C C . ASP A 1 91 ? -4.671 -3.261 15.932 1.00 86.12 91 ASP A C 1
ATOM 722 O O . ASP A 1 91 ? -5.612 -3.089 15.146 1.00 86.12 91 ASP A O 1
ATOM 726 N N . PRO A 1 92 ? -4.891 -3.422 17.254 1.00 75.56 92 PRO A N 1
ATOM 727 C CA . PRO A 1 92 ? -6.230 -3.409 17.837 1.00 75.56 92 PRO A CA 1
ATOM 728 C C . PRO A 1 92 ? -6.879 -2.019 17.777 1.00 75.56 92 PRO A C 1
ATOM 730 O O . PRO A 1 92 ? -8.094 -1.898 17.946 1.00 75.56 92 PRO A O 1
ATOM 733 N N . ARG A 1 93 ? -6.099 -0.954 17.541 1.00 77.12 93 ARG A N 1
ATOM 734 C CA . ARG A 1 93 ? -6.576 0.433 17.481 1.00 77.12 93 ARG A CA 1
ATOM 735 C C . ARG A 1 93 ? -6.469 0.975 16.062 1.00 77.12 93 ARG A C 1
ATOM 737 O O . ARG A 1 93 ? -5.727 1.915 15.778 1.00 77.12 93 ARG A O 1
ATOM 744 N N . GLN A 1 94 ? -7.280 0.419 15.166 1.00 77.06 94 GLN A N 1
ATOM 745 C CA . GLN A 1 94 ? -7.419 0.961 13.817 1.00 77.06 94 GLN A CA 1
ATOM 746 C C . GLN A 1 94 ? -8.035 2.363 13.874 1.00 77.06 94 GLN A C 1
ATOM 748 O O . GLN A 1 94 ? -9.225 2.545 14.116 1.00 77.06 94 GLN A O 1
ATOM 753 N N . THR A 1 95 ? -7.196 3.373 13.659 1.00 77.62 95 THR A N 1
ATOM 754 C CA . THR A 1 95 ? -7.588 4.787 13.735 1.00 77.62 95 THR A CA 1
ATOM 755 C C . THR A 1 95 ? -8.182 5.314 12.435 1.00 77.62 95 THR A C 1
ATOM 757 O O . THR A 1 95 ? -8.862 6.339 12.448 1.00 77.62 95 THR A O 1
ATOM 760 N N . LYS A 1 96 ? -7.916 4.658 11.298 1.00 85.88 96 LYS A N 1
ATOM 761 C CA . LYS A 1 96 ? -8.299 5.152 9.970 1.00 85.88 96 LYS A CA 1
ATOM 762 C C . LYS A 1 96 ? -9.017 4.074 9.157 1.00 85.88 96 LYS A C 1
ATOM 764 O O . LYS A 1 96 ? -8.560 2.938 9.140 1.00 85.88 96 LYS A O 1
ATOM 769 N N . PRO A 1 97 ? -10.081 4.423 8.414 1.00 87.25 97 PRO A N 1
ATOM 770 C CA . PRO A 1 97 ? -10.750 3.475 7.522 1.00 87.25 97 PRO A CA 1
ATOM 771 C C . PRO A 1 97 ? -9.975 3.241 6.217 1.00 87.25 97 PRO A C 1
ATOM 773 O O . PRO A 1 97 ? -10.096 2.179 5.614 1.00 87.25 97 PRO A O 1
ATOM 776 N N . ILE A 1 98 ? -9.181 4.224 5.772 1.00 90.81 98 ILE A N 1
ATOM 777 C CA . ILE A 1 98 ? -8.455 4.192 4.497 1.00 90.81 98 ILE A CA 1
ATOM 778 C C . ILE A 1 98 ? -6.968 4.443 4.746 1.00 90.81 98 ILE A C 1
ATO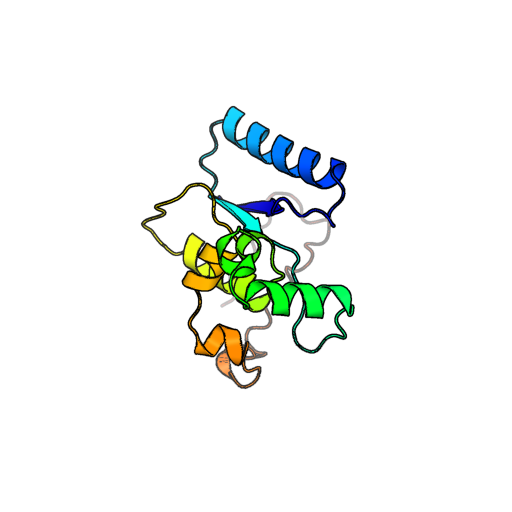M 780 O O . ILE A 1 98 ? -6.591 5.478 5.302 1.00 90.81 98 ILE A O 1
ATOM 784 N N . TYR A 1 99 ? -6.129 3.525 4.272 1.00 90.44 99 TYR A N 1
ATOM 785 C CA . TYR A 1 99 ? -4.672 3.599 4.352 1.00 90.44 99 TYR A CA 1
ATOM 786 C C . TYR A 1 99 ? -4.057 3.769 2.963 1.00 90.44 99 TYR A C 1
ATOM 788 O O . TYR A 1 99 ? -4.409 3.058 2.021 1.00 90.44 99 TYR A O 1
ATOM 796 N N . TYR A 1 100 ? -3.107 4.698 2.840 1.00 90.12 100 TYR A N 1
ATOM 797 C CA . TYR A 1 100 ? -2.374 4.958 1.598 1.00 90.12 100 TYR A CA 1
ATOM 798 C C . TYR A 1 100 ? -0.926 4.466 1.675 1.00 90.12 100 TYR A C 1
ATOM 800 O O . TYR A 1 100 ? -0.405 4.131 2.739 1.00 90.12 100 TYR A O 1
ATOM 808 N N . ALA A 1 101 ? -0.214 4.548 0.548 1.00 86.50 101 ALA A N 1
ATOM 809 C CA . ALA A 1 101 ? 1.220 4.275 0.456 1.00 86.50 101 ALA A CA 1
ATOM 810 C C . ALA A 1 101 ? 2.065 4.976 1.536 1.00 86.50 101 ALA A C 1
ATOM 812 O O . ALA A 1 101 ? 3.047 4.428 2.032 1.00 86.50 101 ALA A O 1
ATOM 813 N N . SER A 1 102 ? 1.732 6.220 1.887 1.00 84.50 102 SER A N 1
ATOM 814 C CA . SER A 1 102 ? 2.436 6.960 2.938 1.00 84.50 102 SER A CA 1
ATOM 815 C C . SER A 1 102 ? 2.259 6.326 4.313 1.00 84.50 102 SER A C 1
ATOM 817 O O . SER A 1 102 ? 3.212 6.312 5.085 1.00 84.50 102 SER A O 1
ATOM 819 N N . ASP A 1 103 ? 1.071 5.801 4.607 1.00 88.00 103 ASP A N 1
ATOM 820 C CA . ASP A 1 103 ? 0.776 5.168 5.890 1.00 88.00 103 ASP A CA 1
ATOM 821 C C . ASP A 1 103 ? 1.447 3.794 5.961 1.00 88.00 103 ASP A C 1
ATOM 823 O O . ASP A 1 103 ? 2.145 3.513 6.931 1.00 88.00 103 ASP A O 1
ATOM 827 N N . LEU A 1 104 ? 1.398 3.009 4.877 1.00 87.75 104 LEU A N 1
ATOM 828 C CA . LEU A 1 104 ? 2.139 1.745 4.774 1.00 87.75 104 LEU A CA 1
ATOM 829 C C . LEU A 1 104 ? 3.644 1.937 5.018 1.00 87.75 104 LEU A C 1
ATOM 831 O O . LEU A 1 104 ? 4.271 1.127 5.694 1.00 87.75 104 LEU A O 1
ATOM 835 N N . ARG A 1 105 ? 4.237 3.037 4.528 1.00 86.06 105 ARG A N 1
ATOM 836 C CA . ARG A 1 105 ? 5.644 3.372 4.823 1.00 86.06 105 ARG A CA 1
ATOM 837 C C . ARG A 1 105 ? 5.873 3.706 6.295 1.00 86.06 105 ARG A C 1
ATOM 839 O O . ARG A 1 105 ? 6.899 3.310 6.827 1.00 86.06 105 ARG A O 1
ATOM 846 N N . LYS A 1 106 ? 4.955 4.430 6.941 1.00 87.38 106 LYS A N 1
ATOM 847 C CA . LYS A 1 106 ? 5.071 4.793 8.365 1.00 87.38 106 LYS A CA 1
ATOM 848 C C . LYS A 1 106 ? 5.014 3.570 9.277 1.00 87.38 106 LYS A C 1
ATOM 850 O O . LYS A 1 106 ? 5.700 3.550 10.289 1.00 87.38 106 LYS A O 1
ATOM 855 N N . HIS A 1 107 ? 4.261 2.544 8.884 1.00 85.94 107 HIS A N 1
ATOM 856 C CA . HIS A 1 107 ? 4.218 1.268 9.596 1.00 85.94 107 HIS A CA 1
ATOM 857 C C . HIS A 1 107 ? 5.464 0.398 9.369 1.00 85.94 107 HIS A C 1
ATOM 859 O O . HIS A 1 107 ? 5.515 -0.709 9.889 1.00 85.94 107 HIS A O 1
ATOM 865 N N . ASN A 1 108 ? 6.475 0.858 8.622 1.00 85.94 108 ASN A N 1
ATOM 866 C CA . ASN A 1 108 ? 7.727 0.139 8.395 1.00 85.94 108 ASN A CA 1
ATOM 867 C C . ASN A 1 108 ? 8.935 0.901 8.953 1.00 85.94 108 ASN A C 1
ATOM 869 O O . ASN A 1 108 ? 9.027 2.124 8.855 1.00 85.94 108 ASN A O 1
ATOM 873 N N . THR A 1 109 ? 9.909 0.169 9.494 1.00 84.38 109 THR A N 1
ATOM 874 C CA . THR A 1 109 ? 11.131 0.774 10.039 1.00 84.38 109 THR A CA 1
ATOM 875 C C . THR A 1 109 ? 12.012 1.297 8.901 1.00 84.38 109 THR A C 1
ATOM 877 O O . THR A 1 109 ? 12.144 0.667 7.851 1.00 84.38 109 THR A O 1
ATOM 880 N N . GLY A 1 110 ? 12.717 2.416 9.097 1.00 80.94 110 GLY A N 1
ATOM 881 C CA . GLY A 1 110 ? 13.605 2.978 8.065 1.00 80.94 110 GLY A CA 1
ATOM 882 C C . GLY A 1 110 ? 14.729 2.032 7.598 1.00 80.94 110 GLY A C 1
ATOM 883 O O . GLY A 1 110 ? 15.234 2.178 6.482 1.00 80.94 110 GLY A O 1
ATOM 884 N N . ARG A 1 111 ? 15.120 1.054 8.429 1.00 80.25 111 ARG A N 1
ATOM 885 C CA . ARG A 1 111 ? 16.040 -0.038 8.055 1.00 80.25 111 ARG A CA 1
ATOM 886 C C . ARG A 1 111 ? 15.364 -1.063 7.142 1.00 80.25 111 ARG A C 1
ATOM 888 O O . ARG A 1 111 ? 15.942 -1.417 6.124 1.00 80.25 111 ARG A O 1
ATOM 895 N N . GLU A 1 112 ? 14.134 -1.461 7.456 1.00 81.38 112 GLU A N 1
ATOM 896 C CA . GLU A 1 112 ? 13.325 -2.406 6.671 1.00 81.38 112 GLU A CA 1
ATOM 897 C C . GLU A 1 112 ? 13.028 -1.873 5.263 1.00 81.38 112 GLU A C 1
ATOM 899 O O . GLU A 1 112 ? 13.158 -2.585 4.270 1.00 81.38 112 GLU A O 1
ATOM 904 N N . ILE A 1 113 ? 12.697 -0.584 5.157 1.00 81.19 113 ILE A N 1
ATOM 905 C CA . ILE A 1 113 ? 12.439 0.059 3.863 1.00 81.19 113 ILE A CA 1
ATOM 906 C C . ILE A 1 113 ? 13.696 0.024 2.983 1.00 81.19 113 ILE A C 1
ATOM 908 O O . ILE A 1 113 ? 13.590 -0.238 1.786 1.00 81.19 113 ILE A O 1
ATOM 912 N N . ARG A 1 114 ? 14.886 0.242 3.557 1.00 78.19 114 ARG A N 1
ATOM 913 C CA . ARG A 1 114 ? 16.150 0.315 2.806 1.00 78.19 114 ARG A CA 1
ATOM 914 C C . ARG A 1 114 ? 16.751 -1.055 2.495 1.00 78.19 114 ARG A C 1
ATOM 916 O O . ARG A 1 114 ? 17.040 -1.315 1.334 1.00 78.19 114 ARG A O 1
ATOM 923 N N . ARG A 1 115 ? 16.901 -1.925 3.498 1.00 72.38 115 ARG A N 1
ATOM 924 C CA . ARG A 1 115 ? 17.504 -3.260 3.336 1.00 72.38 115 ARG A CA 1
ATOM 925 C C . ARG A 1 115 ? 16.570 -4.273 2.672 1.00 72.38 115 ARG A C 1
ATOM 927 O O . ARG A 1 115 ? 17.059 -5.211 2.063 1.00 72.38 115 ARG A O 1
ATOM 934 N N . GLY A 1 116 ? 15.253 -4.060 2.729 1.00 68.25 116 GLY A N 1
ATOM 935 C CA . GLY A 1 116 ? 14.293 -5.097 2.353 1.00 68.25 116 GLY A CA 1
ATOM 936 C C . GLY A 1 116 ? 14.299 -6.247 3.356 1.00 68.25 116 GLY A C 1
ATOM 937 O O . GLY A 1 116 ? 14.887 -6.144 4.435 1.00 68.25 116 GLY A O 1
ATOM 938 N N . ILE A 1 117 ? 13.608 -7.332 3.023 1.00 64.00 117 ILE A N 1
ATOM 939 C CA . ILE A 1 117 ? 13.728 -8.589 3.762 1.00 64.00 117 ILE A CA 1
ATOM 940 C C . ILE A 1 117 ? 15.140 -9.120 3.496 1.00 64.00 117 ILE A C 1
ATOM 942 O O . ILE A 1 117 ? 15.466 -9.454 2.359 1.00 64.00 117 ILE A O 1
ATOM 946 N N . SER A 1 118 ? 15.985 -9.179 4.529 1.00 50.81 118 SER A N 1
ATOM 947 C CA . SER A 1 118 ? 17.154 -10.055 4.481 1.00 50.81 118 SER A CA 1
ATOM 948 C C . SER A 1 118 ? 16.610 -11.474 4.375 1.00 50.81 118 SER A C 1
ATOM 950 O O . SER A 1 118 ? 16.046 -11.986 5.338 1.00 50.81 118 SER A O 1
ATOM 952 N N . LEU A 1 119 ? 16.791 -12.113 3.217 1.00 54.47 119 LEU A N 1
ATOM 953 C CA . LEU A 1 119 ? 16.595 -13.562 3.061 1.00 54.47 119 LEU A CA 1
ATOM 954 C C . LEU A 1 119 ? 17.488 -14.357 4.041 1.00 54.47 119 LEU A C 1
ATOM 956 O O . LEU A 1 119 ? 17.270 -15.533 4.276 1.00 54.47 119 LEU A O 1
ATOM 960 N N . THR A 1 120 ? 18.453 -13.685 4.673 1.00 46.31 120 THR A N 1
ATOM 961 C CA . THR A 1 120 ? 19.270 -14.126 5.809 1.00 46.31 120 THR A CA 1
ATOM 962 C C . THR A 1 120 ? 18.539 -14.008 7.158 1.00 46.31 120 THR A C 1
ATOM 964 O O . THR A 1 120 ? 19.116 -13.555 8.142 1.00 46.31 120 THR A O 1
ATOM 967 N N . THR A 1 121 ? 17.252 -14.347 7.217 1.00 46.38 121 THR A N 1
ATOM 968 C CA . THR A 1 121 ? 16.590 -14.638 8.498 1.00 46.38 121 THR A CA 1
ATOM 969 C C . THR A 1 121 ? 16.329 -16.142 8.476 1.00 46.38 121 THR A C 1
ATOM 971 O O . THR A 1 121 ? 15.421 -16.553 7.754 1.00 46.38 121 THR A O 1
ATOM 974 N N . PRO A 1 122 ? 17.143 -16.968 9.159 1.00 49.03 122 PRO A N 1
ATOM 975 C CA . PRO A 1 122 ? 17.001 -18.423 9.095 1.00 49.03 122 PRO A CA 1
ATOM 976 C C . PRO A 1 122 ? 15.654 -18.923 9.650 1.00 49.03 122 PRO A C 1
ATOM 978 O O . PRO A 1 122 ? 15.235 -20.013 9.297 1.00 49.03 122 PRO A O 1
ATOM 981 N N . ASP A 1 123 ? 14.914 -18.099 10.400 1.00 46.50 123 ASP A N 1
ATOM 982 C CA . ASP A 1 123 ? 13.670 -18.519 11.067 1.00 46.50 123 ASP A CA 1
ATOM 983 C C . ASP A 1 123 ? 12.386 -18.402 10.224 1.00 46.50 123 ASP A C 1
ATOM 985 O O . ASP A 1 123 ? 11.322 -18.818 10.671 1.00 46.50 123 ASP A O 1
ATOM 989 N N . LEU A 1 124 ? 12.433 -17.823 9.016 1.00 50.41 124 LEU A N 1
ATOM 990 C CA . LEU A 1 124 ? 11.273 -17.816 8.098 1.00 50.41 124 LEU A CA 1
ATOM 991 C C . LEU A 1 124 ? 11.400 -18.841 6.966 1.00 50.41 124 LEU A C 1
ATOM 993 O O . LEU A 1 124 ? 10.453 -19.045 6.211 1.00 50.41 124 LEU A O 1
ATOM 997 N N . ILE A 1 125 ? 12.575 -19.459 6.851 1.00 47.38 125 ILE A N 1
ATOM 998 C CA . ILE A 1 125 ? 12.863 -20.579 5.959 1.00 47.38 125 ILE A CA 1
ATOM 999 C C . ILE A 1 125 ? 13.295 -21.731 6.865 1.00 47.38 125 ILE A C 1
ATOM 1001 O O . ILE A 1 125 ? 14.374 -22.289 6.711 1.00 47.38 125 ILE A O 1
ATOM 1005 N N . ASP A 1 126 ? 12.473 -22.056 7.858 1.00 44.31 126 ASP A N 1
ATOM 1006 C CA . ASP A 1 126 ? 12.498 -23.418 8.353 1.00 44.31 126 ASP A CA 1
ATOM 1007 C C . ASP A 1 126 ? 11.687 -24.249 7.345 1.00 44.31 126 ASP A C 1
ATOM 1009 O O . ASP A 1 126 ? 10.463 -24.092 7.279 1.00 44.31 126 ASP A O 1
ATOM 1013 N N . PRO A 1 127 ? 12.314 -25.092 6.501 1.00 51.38 127 PRO A N 1
ATOM 1014 C CA . PRO A 1 127 ? 11.569 -25.989 5.622 1.00 51.38 127 PRO A CA 1
ATOM 1015 C C . PRO A 1 127 ? 10.708 -26.988 6.412 1.00 51.38 127 PRO A C 1
ATOM 1017 O O . PRO A 1 127 ? 9.840 -27.626 5.813 1.00 51.38 127 PRO A O 1
ATOM 1020 N N . SER A 1 128 ? 10.889 -27.101 7.737 1.00 49.16 128 SER A N 1
ATOM 1021 C CA . SER A 1 128 ? 9.994 -27.866 8.613 1.00 49.16 128 SER A CA 1
ATOM 1022 C C . SER A 1 128 ? 8.592 -27.242 8.726 1.00 49.16 128 SER A C 1
ATOM 1024 O O . SER A 1 128 ? 7.606 -27.967 8.845 1.00 49.16 128 SER A O 1
ATOM 1026 N N . HIS A 1 129 ? 8.477 -25.919 8.559 1.00 46.38 129 HIS A N 1
ATOM 1027 C CA . HIS A 1 129 ? 7.220 -25.201 8.350 1.00 46.38 129 HIS A CA 1
ATOM 1028 C C . HIS A 1 129 ? 7.034 -24.881 6.861 1.00 46.38 129 HIS A C 1
ATOM 1030 O O . HIS A 1 129 ? 6.616 -23.789 6.471 1.00 46.38 129 HIS A O 1
ATOM 1036 N N . THR A 1 130 ? 7.276 -25.873 6.000 1.00 47.69 130 THR A N 1
ATOM 1037 C CA . THR A 1 130 ? 6.504 -25.962 4.762 1.00 47.69 130 THR A CA 1
ATOM 1038 C C . THR A 1 130 ? 5.052 -25.926 5.215 1.00 47.69 130 THR A C 1
ATOM 1040 O O . THR A 1 130 ? 4.585 -26.876 5.843 1.00 47.69 130 THR A O 1
ATOM 1043 N N . ALA A 1 131 ? 4.364 -24.793 5.016 1.00 49.34 131 ALA A N 1
ATOM 1044 C CA . ALA A 1 131 ? 2.916 -24.754 5.115 1.00 49.34 131 ALA A CA 1
ATOM 1045 C C . ALA A 1 131 ? 2.469 -25.955 4.301 1.00 49.34 131 ALA A C 1
ATOM 1047 O O . ALA A 1 131 ? 2.724 -25.956 3.094 1.00 49.34 131 ALA A O 1
ATOM 1048 N N . LYS A 1 132 ? 1.965 -27.008 4.973 1.00 46.66 132 LYS A N 1
ATOM 1049 C CA . LYS A 1 132 ? 1.461 -28.188 4.283 1.00 46.66 132 LYS A CA 1
ATOM 1050 C C . LYS A 1 132 ? 0.595 -27.591 3.188 1.00 46.66 132 LYS A C 1
ATOM 1052 O O . LYS A 1 132 ? -0.309 -26.822 3.553 1.00 46.66 132 LYS A O 1
ATOM 1057 N N . PRO A 1 133 ? 0.956 -27.760 1.897 1.00 48.53 133 PRO A N 1
ATOM 1058 C CA . PRO A 1 133 ? 0.089 -27.285 0.836 1.00 48.53 133 PRO A CA 1
ATOM 1059 C C . PRO A 1 133 ? -1.262 -27.814 1.254 1.00 48.53 133 PRO A C 1
ATOM 1061 O O . PRO A 1 133 ? -1.314 -28.977 1.652 1.00 48.53 133 PRO A O 1
ATOM 1064 N N . ILE A 1 134 ? -2.264 -26.932 1.363 1.00 52.50 134 ILE A N 1
ATOM 1065 C CA . ILE A 1 134 ? -3.636 -27.357 1.629 1.00 52.50 134 ILE A CA 1
ATOM 1066 C C . ILE A 1 134 ? -3.793 -28.541 0.700 1.00 52.50 134 ILE A C 1
ATOM 1068 O O . ILE A 1 134 ? -3.705 -28.336 -0.514 1.00 52.50 134 ILE A O 1
ATOM 1072 N N . GLU A 1 135 ? -3.793 -29.754 1.271 1.00 53.03 135 GLU A N 1
ATOM 1073 C CA . GLU A 1 135 ? -3.935 -30.969 0.495 1.00 53.03 135 GLU A CA 1
ATOM 1074 C C . GLU A 1 135 ? -5.188 -30.647 -0.281 1.00 53.03 135 GLU A C 1
ATOM 1076 O O . GLU A 1 135 ? -6.199 -30.282 0.331 1.00 53.03 135 GLU A O 1
ATOM 1081 N N . LEU A 1 136 ? -5.051 -30.537 -1.607 1.00 52.12 136 LEU A N 1
ATOM 1082 C CA . LEU A 1 136 ? -6.203 -30.401 -2.468 1.00 52.12 136 LEU A CA 1
ATOM 1083 C C . LEU A 1 136 ? -7.040 -31.594 -2.051 1.00 52.12 136 LEU A C 1
ATOM 1085 O O . LEU A 1 136 ? -6.659 -32.733 -2.300 1.00 52.12 136 LEU A O 1
ATOM 1089 N N . ILE A 1 137 ? -8.063 -31.314 -1.255 1.00 51.72 137 ILE A N 1
ATOM 1090 C CA . ILE A 1 137 ? -9.015 -32.298 -0.811 1.00 51.72 137 ILE A CA 1
ATOM 1091 C C . ILE A 1 137 ? -9.552 -32.828 -2.129 1.00 51.72 137 ILE A C 1
ATOM 1093 O O . ILE A 1 137 ? -10.154 -32.055 -2.878 1.00 51.72 137 ILE A O 1
ATOM 1097 N N . ASP A 1 138 ? -9.213 -34.081 -2.449 1.00 53.75 138 ASP A N 1
ATOM 1098 C CA . ASP A 1 138 ? -9.747 -34.760 -3.622 1.00 53.75 138 ASP A CA 1
ATOM 1099 C C . ASP A 1 138 ? -11.256 -34.520 -3.618 1.00 53.75 138 ASP A C 1
ATOM 1101 O O . ASP A 1 138 ? -11.905 -34.593 -2.569 1.00 53.75 138 ASP A O 1
ATOM 1105 N N . GLU A 1 139 ? -11.810 -34.184 -4.780 1.00 58.41 139 GLU A N 1
ATOM 1106 C CA . GLU A 1 139 ? -13.197 -33.734 -4.973 1.00 58.41 139 GLU A CA 1
ATOM 1107 C C . GLU A 1 139 ? -14.261 -34.789 -4.563 1.00 58.41 139 GLU A C 1
ATOM 1109 O O . GLU A 1 139 ? -15.457 -34.587 -4.757 1.00 58.41 139 GLU A O 1
ATOM 1114 N N . GLU A 1 140 ? -13.840 -35.890 -3.937 1.00 57.62 140 GLU A N 1
ATOM 1115 C CA . GLU A 1 140 ? -14.605 -37.068 -3.535 1.00 57.62 140 GLU A CA 1
ATOM 1116 C C . GLU A 1 140 ? -14.580 -37.354 -2.016 1.00 57.62 140 GLU A C 1
ATOM 1118 O O . GLU A 1 140 ? -14.704 -38.503 -1.596 1.00 57.62 140 GLU A O 1
ATOM 1123 N N . ILE A 1 141 ? -14.469 -36.345 -1.141 1.00 65.62 141 ILE A N 1
ATOM 1124 C CA . ILE A 1 141 ? -14.738 -36.579 0.294 1.00 65.62 141 ILE A CA 1
ATOM 1125 C C . ILE A 1 141 ? -16.240 -36.396 0.581 1.00 65.62 141 ILE A C 1
ATOM 1127 O O . ILE A 1 141 ? -16.746 -35.271 0.502 1.00 65.62 141 ILE A O 1
ATOM 1131 N N . PRO A 1 142 ? -16.981 -37.464 0.941 1.00 71.25 142 PRO A N 1
ATOM 1132 C CA . PRO A 1 142 ? -18.388 -37.349 1.293 1.00 71.25 142 PRO A CA 1
ATOM 1133 C C . PRO A 1 142 ? -18.566 -36.535 2.579 1.00 71.25 142 PRO A C 1
ATOM 1135 O O . PRO A 1 142 ? -17.763 -36.586 3.514 1.00 71.25 142 PRO A O 1
ATOM 1138 N N . PHE A 1 143 ? -19.665 -35.786 2.629 1.00 58.75 143 PHE A N 1
ATOM 1139 C CA . PHE A 1 143 ? -20.025 -34.951 3.768 1.00 58.75 143 PHE A CA 1
ATOM 1140 C C . PHE A 1 143 ? -20.117 -35.799 5.051 1.00 58.75 143 PHE A C 1
ATOM 1142 O O . PHE A 1 143 ? -20.932 -36.716 5.128 1.00 58.75 143 PHE A O 1
ATOM 1149 N N . GLY A 1 144 ? -19.289 -35.490 6.056 1.00 68.31 144 GLY A N 1
ATOM 1150 C CA . GLY A 1 144 ? -19.294 -36.169 7.361 1.00 68.31 144 GLY A CA 1
ATOM 1151 C C . GLY A 1 144 ? -18.025 -36.943 7.732 1.00 68.31 144 GLY A C 1
ATOM 1152 O O . GLY A 1 144 ? -18.010 -37.585 8.779 1.00 68.31 144 GLY A O 1
ATOM 1153 N N . TRP A 1 145 ? -16.956 -36.890 6.933 1.00 68.38 145 TRP A N 1
ATOM 1154 C CA . TRP A 1 145 ? -15.685 -37.512 7.313 1.00 68.38 145 TRP A CA 1
ATOM 1155 C C . TRP A 1 145 ? -14.899 -36.662 8.330 1.00 68.38 145 TRP A C 1
ATOM 1157 O O . TRP A 1 145 ? -14.612 -35.489 8.090 1.00 68.38 145 TRP A O 1
ATOM 1167 N N . THR A 1 146 ? -14.528 -37.266 9.461 1.00 72.81 146 THR A N 1
ATOM 1168 C CA . THR A 1 146 ? -13.596 -36.706 10.454 1.00 72.81 146 THR A CA 1
ATOM 1169 C C . THR A 1 146 ? -12.286 -37.500 10.430 1.00 72.81 146 THR A C 1
ATOM 1171 O O . THR A 1 146 ? -12.356 -38.731 10.514 1.00 72.81 146 THR A O 1
ATOM 1174 N N . PRO A 1 147 ? -11.105 -36.854 10.350 1.00 75.56 147 PRO A N 1
ATOM 1175 C CA . PRO A 1 147 ? -9.831 -37.566 10.347 1.00 75.56 147 PRO A CA 1
ATOM 1176 C C . PRO A 1 147 ? -9.615 -38.349 11.651 1.00 75.56 147 PRO A C 1
ATOM 1178 O O . PRO A 1 147 ? -9.966 -37.840 12.717 1.00 75.56 147 PRO A O 1
ATOM 1181 N N . PRO A 1 148 ? -9.028 -39.558 11.601 1.00 71.25 148 PRO A N 1
ATOM 1182 C CA . PRO A 1 148 ? -8.652 -40.283 12.808 1.00 71.25 148 PRO A CA 1
ATOM 1183 C C . PRO A 1 148 ? -7.501 -39.564 13.524 1.00 71.25 148 PRO A C 1
ATOM 1185 O O . PRO A 1 148 ? -6.527 -39.156 12.888 1.00 71.25 148 PRO A O 1
ATOM 1188 N N . ASP A 1 149 ? -7.622 -39.423 14.847 1.00 63.16 149 ASP A N 1
ATOM 1189 C CA . ASP A 1 149 ? -6.608 -38.813 15.712 1.00 63.16 149 ASP A CA 1
ATOM 1190 C C . ASP A 1 149 ? -5.229 -39.450 15.474 1.00 63.16 149 ASP A C 1
ATOM 1192 O O . ASP A 1 149 ? -5.022 -40.644 15.716 1.00 63.16 149 ASP A O 1
ATOM 1196 N N . MET A 1 150 ? -4.269 -38.646 15.009 1.00 48.31 150 MET A N 1
ATOM 1197 C CA . MET A 1 150 ? -2.863 -39.044 14.953 1.00 48.31 150 MET A CA 1
ATOM 1198 C C . MET A 1 150 ? -2.304 -39.036 16.382 1.00 48.31 150 MET A C 1
ATOM 1200 O O . MET A 1 150 ? -2.081 -37.969 16.953 1.00 48.31 150 MET A O 1
ATOM 1204 N N . LYS A 1 151 ? -2.131 -40.230 16.961 1.00 39.38 151 LYS A N 1
ATOM 1205 C CA . LYS A 1 151 ? -1.320 -40.454 18.167 1.00 39.38 151 LYS A CA 1
ATOM 1206 C C . LYS A 1 151 ? 0.167 -40.299 17.878 1.00 39.38 151 LYS A C 1
ATOM 1208 O O . LYS A 1 151 ? 0.592 -40.729 16.783 1.00 39.38 151 LYS A O 1
#

pLDDT: mean 76.09, std 14.85, range [39.38, 94.44]

Secondary structure (DSSP, 8-state):
-EEEEE---TTS-HHHHHHHHHHHHHHHHTT---EEEEE--EE-TTS---HHHHHHHHHTTSTTTTTTTHHHHS-EEHHHHHHHHHHHHH-S----SEEEHHHHHHTS-HHHHHH---S--GGG--GGG---------TT--TT--PPP--

Radius of gyration: 19.82 Å; chains: 1; bounding box: 43×60×35 Å

Sequence (151 aa):
MVMMSSARAPWIPGDYLKAKYEAEHYLARIGLKSTIIRAPIAYVRGEPRRPLYRLVSLFGNIPPFSWLGLRRVAPLPVDVIARGVARITLDPRQTKPIYYASDLRKHNTGREIRRGISLTTPDLIDPSHTAKPIELIDEEIPFGWTPPDMK